Protein AF-A0ABD0QV65-F1 (afdb_monomer_lite)

Foldseek 3Di:
DVCVVVVVDDADADPPCQPVDDPPDNHNVNRVVVVVVVVVVCCVVPNDDDDPVNVVLVVQLVVQLVVPPDPVDDSVRSSVVSNVVSVVVCCVVCVPPDPVCVVCVVVVNPDPPPDD

Organism: Cirrhinus mrigala (NCBI:txid683832)

Secondary structure (DSSP, 8-state):
-HHHHTTT------TTTTTS---STTSHHHHHHHHHHHHHHHHHHH-S---HHHHHHHHHHHHHHHT---TTS-HHHHHHHHHHHHHHHHHHHTTT--HHHHHHHHTT--------

InterPro domains:
  IPR027417 P-loop containing nucleoside triphosphate hydrolase [G3DSA:3.40.50.300] (1-86)

Radius of gyration: 20.87 Å; chains: 1; bounding box: 41×52×46 Å

pLDDT: mean 85.8, std 13.77, range [34.84, 97.62]

Structure (mmCIF, N/CA/C/O backbone):
data_AF-A0ABD0QV65-F1
#
_entry.id   AF-A0ABD0QV65-F1
#
loop_
_atom_site.group_PDB
_atom_site.id
_atom_site.type_symbol
_atom_site.label_atom_id
_atom_site.label_alt_id
_atom_site.label_comp_id
_atom_site.label_asym_id
_atom_site.label_entity_id
_atom_site.label_seq_id
_atom_site.pdbx_PDB_ins_code
_atom_site.Cartn_x
_atom_site.Cartn_y
_atom_site.Cartn_z
_atom_site.occupancy
_atom_site.B_iso_or_equiv
_atom_site.auth_seq_id
_atom_site.auth_comp_id
_atom_site.auth_asym_id
_atom_site.auth_atom_id
_atom_site.pdbx_PDB_model_num
ATOM 1 N N . GLU A 1 1 ? 1.141 -11.677 -23.054 1.00 89.44 1 GLU A N 1
ATOM 2 C CA . GLU A 1 1 ? 0.139 -12.138 -22.068 1.00 89.44 1 GLU A CA 1
ATOM 3 C C . GLU A 1 1 ? 0.234 -11.411 -20.723 1.00 89.44 1 GLU A C 1
ATOM 5 O O . GLU A 1 1 ? -0.704 -10.702 -20.400 1.00 89.44 1 GLU A O 1
ATOM 10 N N . LEU A 1 2 ? 1.324 -11.523 -19.941 1.00 92.88 2 LEU A N 1
ATOM 11 C CA . LEU A 1 2 ? 1.431 -10.803 -18.652 1.00 92.88 2 LEU A CA 1
ATOM 12 C C . LEU A 1 2 ? 1.522 -9.279 -18.824 1.00 92.88 2 LEU A C 1
ATOM 14 O O . LEU A 1 2 ? 0.788 -8.548 -18.175 1.00 92.88 2 LEU A O 1
ATOM 18 N N . VAL A 1 3 ? 2.391 -8.810 -19.725 1.00 92.50 3 VAL A N 1
ATOM 19 C CA . VAL A 1 3 ? 2.563 -7.371 -19.999 1.00 92.50 3 VAL A CA 1
ATOM 20 C C . VAL A 1 3 ? 1.235 -6.729 -20.408 1.00 92.50 3 VAL A C 1
ATOM 22 O O . VAL A 1 3 ? 0.896 -5.662 -19.911 1.00 92.50 3 VAL A O 1
ATOM 25 N N . ASP A 1 4 ? 0.451 -7.423 -21.233 1.00 93.75 4 ASP A N 1
ATOM 26 C CA . ASP A 1 4 ? -0.858 -6.949 -21.692 1.00 93.75 4 ASP A CA 1
ATOM 27 C C . ASP A 1 4 ? -1.875 -6.895 -20.540 1.00 93.75 4 ASP A C 1
ATOM 29 O O . ASP A 1 4 ? -2.593 -5.910 -20.397 1.00 93.75 4 ASP A O 1
ATOM 33 N N . LYS A 1 5 ? -1.887 -7.910 -19.660 1.00 92.50 5 LYS A N 1
ATOM 34 C CA . LYS A 1 5 ? -2.714 -7.927 -18.436 1.00 92.50 5 LYS A CA 1
ATOM 35 C C . LYS A 1 5 ? -2.350 -6.804 -17.454 1.00 92.50 5 LYS A C 1
ATOM 37 O O . LYS A 1 5 ? -3.205 -6.383 -16.686 1.00 92.50 5 LYS A O 1
ATOM 42 N N . CYS A 1 6 ? -1.111 -6.314 -17.490 1.00 90.56 6 CYS A N 1
ATOM 43 C CA . CYS A 1 6 ? -0.624 -5.199 -16.674 1.00 90.56 6 CYS A CA 1
ATOM 44 C C . CYS A 1 6 ? -0.699 -3.836 -17.392 1.00 90.56 6 CYS A C 1
ATOM 46 O O . CYS A 1 6 ? 0.036 -2.921 -17.029 1.00 90.56 6 CYS A O 1
ATOM 48 N N . GLY A 1 7 ? -1.521 -3.695 -18.440 1.00 89.81 7 GLY A N 1
ATOM 49 C CA . GLY A 1 7 ? -1.713 -2.412 -19.132 1.00 89.81 7 GLY A CA 1
ATOM 50 C C . GLY A 1 7 ? -0.521 -1.962 -19.985 1.00 89.81 7 GLY A C 1
ATOM 51 O O . GLY A 1 7 ? -0.424 -0.800 -20.360 1.00 89.81 7 GLY A O 1
ATOM 52 N N . GLY A 1 8 ? 0.419 -2.860 -20.294 1.00 91.50 8 GLY A N 1
ATOM 53 C CA . GLY A 1 8 ? 1.603 -2.538 -21.093 1.00 91.50 8 GLY A CA 1
ATOM 54 C C . GLY A 1 8 ? 2.692 -1.763 -20.342 1.00 91.50 8 GLY A C 1
ATOM 55 O O . GLY A 1 8 ? 3.724 -1.436 -20.931 1.00 91.50 8 GLY A O 1
ATOM 56 N N . HIS A 1 9 ? 2.508 -1.489 -19.048 1.00 90.31 9 HIS A N 1
ATOM 57 C CA . HIS A 1 9 ? 3.475 -0.758 -18.238 1.00 90.31 9 HIS A CA 1
ATOM 58 C C . HIS A 1 9 ? 4.727 -1.611 -17.980 1.00 90.31 9 HIS A C 1
ATOM 60 O O . HIS A 1 9 ? 4.706 -2.572 -17.212 1.00 90.31 9 HIS A O 1
ATOM 66 N N . CYS A 1 10 ? 5.839 -1.262 -18.629 1.00 92.50 10 CYS A N 1
ATOM 67 C CA . CYS A 1 10 ? 7.104 -1.986 -18.524 1.00 92.50 10 CYS A CA 1
ATOM 68 C C . CYS A 1 10 ? 8.277 -1.017 -18.358 1.00 92.50 10 CYS A C 1
ATOM 70 O O . CYS A 1 10 ? 8.413 -0.055 -19.116 1.00 92.50 10 CYS A O 1
ATOM 72 N N . HIS A 1 11 ? 9.151 -1.303 -17.390 1.00 91.00 11 HIS A N 1
ATOM 73 C CA . HIS A 1 11 ? 10.311 -0.477 -17.056 1.00 91.00 11 HIS A CA 1
ATOM 74 C C . HIS A 1 11 ? 11.553 -1.351 -16.880 1.00 91.00 11 HIS A C 1
ATOM 76 O O . HIS A 1 11 ? 11.493 -2.415 -16.267 1.00 91.00 11 HIS A O 1
ATOM 82 N N . VAL A 1 12 ? 12.694 -0.898 -17.405 1.00 88.69 12 VAL A N 1
ATOM 83 C CA . VAL A 1 12 ? 13.984 -1.602 -17.309 1.00 88.69 12 VAL A CA 1
ATOM 84 C C . VAL A 1 12 ? 14.991 -0.690 -16.625 1.00 88.69 12 VAL A C 1
ATOM 86 O O . VAL A 1 12 ? 15.190 0.438 -17.075 1.00 88.69 12 VAL A O 1
ATOM 89 N N . ILE A 1 13 ? 15.628 -1.188 -15.561 1.00 87.19 13 ILE A N 1
ATOM 90 C CA . ILE A 1 13 ? 16.583 -0.440 -14.732 1.00 87.19 13 ILE A CA 1
ATOM 91 C C . ILE A 1 13 ? 17.884 -1.242 -14.597 1.00 87.19 13 ILE A C 1
ATOM 93 O O . ILE A 1 13 ? 17.867 -2.399 -14.173 1.00 87.19 13 ILE A O 1
ATOM 97 N N . ASP A 1 14 ? 19.031 -0.632 -14.920 1.00 84.75 14 ASP A N 1
ATOM 98 C CA . ASP A 1 14 ? 20.348 -1.250 -14.696 1.00 84.75 14 ASP A CA 1
ATOM 99 C C . ASP A 1 14 ? 20.836 -0.993 -13.261 1.00 84.75 14 ASP A C 1
ATOM 101 O O . ASP A 1 14 ? 21.513 -0.004 -12.967 1.00 84.75 14 ASP A O 1
ATOM 105 N N . ASN A 1 15 ? 20.531 -1.915 -12.349 1.00 87.00 15 ASN A N 1
ATOM 106 C CA . ASN A 1 15 ? 20.957 -1.827 -10.948 1.00 87.00 15 ASN A CA 1
ATOM 107 C C . ASN A 1 15 ? 22.466 -2.040 -10.740 1.00 87.00 15 ASN A C 1
ATOM 109 O O . ASN A 1 15 ? 22.989 -1.710 -9.677 1.00 87.00 15 ASN A O 1
ATOM 113 N N . LYS A 1 16 ? 23.192 -2.586 -11.724 1.00 85.19 16 LYS A N 1
ATOM 114 C CA . LYS A 1 16 ? 24.620 -2.910 -11.592 1.00 85.19 16 LYS A CA 1
ATOM 115 C C . LYS A 1 16 ? 25.504 -1.721 -11.950 1.00 85.19 16 LYS A C 1
ATOM 117 O O . LYS A 1 16 ? 26.490 -1.457 -11.263 1.00 85.19 16 LYS A O 1
ATOM 122 N N . HIS A 1 17 ? 25.159 -0.986 -13.003 1.00 78.25 17 HIS A N 1
ATOM 123 C CA . HIS A 1 17 ? 25.964 0.133 -13.503 1.00 78.25 17 HIS A CA 1
ATOM 124 C C . HIS A 1 17 ? 25.384 1.511 -13.173 1.00 78.25 17 HIS A C 1
ATOM 126 O O . HIS A 1 17 ? 25.880 2.508 -13.693 1.00 78.25 17 HIS A O 1
ATOM 132 N N . TRP A 1 18 ? 24.418 1.587 -12.253 1.00 75.56 18 TRP A N 1
ATOM 133 C CA . TRP A 1 18 ? 23.678 2.802 -11.886 1.00 75.56 18 TRP A CA 1
ATOM 134 C C . TRP A 1 18 ? 24.535 4.044 -11.573 1.00 75.56 18 TRP A C 1
ATOM 136 O O . TRP A 1 18 ? 24.095 5.172 -11.783 1.00 75.56 18 TRP A O 1
ATOM 146 N N . LYS A 1 19 ? 25.770 3.855 -11.081 1.00 68.81 19 LYS A N 1
ATOM 147 C CA . LYS A 1 19 ? 26.712 4.945 -10.755 1.00 68.81 19 LYS A CA 1
ATOM 148 C C . LYS A 1 19 ? 27.439 5.524 -11.969 1.00 68.81 19 LYS A C 1
ATOM 150 O O . LYS A 1 19 ? 27.995 6.620 -11.878 1.00 68.81 19 LYS A O 1
ATOM 155 N N . LYS A 1 20 ? 27.498 4.802 -13.093 1.00 68.31 20 LYS A N 1
ATOM 156 C CA . LYS A 1 20 ? 28.147 5.299 -14.309 1.00 68.31 20 LYS A CA 1
ATOM 157 C C . LYS A 1 20 ? 27.211 6.338 -14.919 1.00 68.31 20 LYS A C 1
ATOM 159 O O . LYS A 1 20 ? 26.209 5.992 -15.528 1.00 68.31 20 LYS A O 1
ATOM 164 N N . ARG A 1 21 ? 27.514 7.623 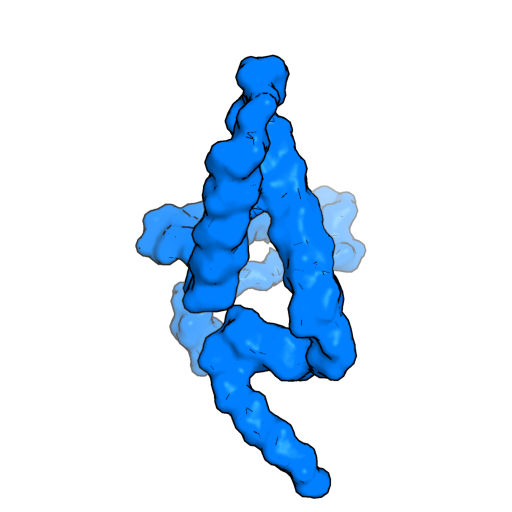-14.699 1.00 60.69 21 ARG A N 1
ATOM 165 C CA . ARG A 1 21 ? 26.753 8.751 -15.256 1.00 60.69 21 ARG A CA 1
ATOM 166 C C . ARG A 1 21 ? 26.743 8.663 -16.779 1.00 60.69 21 ARG A C 1
ATOM 168 O O . ARG A 1 21 ? 27.675 9.106 -17.442 1.00 60.69 21 ARG A O 1
ATOM 175 N N . TRP A 1 22 ? 25.682 8.092 -17.324 1.00 62.97 22 TRP A N 1
ATOM 176 C CA . TRP A 1 22 ? 25.361 8.194 -18.735 1.00 62.97 22 TRP A CA 1
ATOM 177 C C . TRP A 1 22 ? 24.390 9.353 -18.906 1.00 62.97 22 TRP A C 1
ATOM 179 O O . TRP A 1 22 ? 23.354 9.417 -18.248 1.00 62.97 22 TRP A O 1
ATOM 189 N N . TRP A 1 23 ? 24.768 10.315 -19.740 1.00 62.12 23 TRP A N 1
ATOM 190 C CA . TRP A 1 23 ? 23.889 11.405 -20.137 1.00 62.12 23 TRP A CA 1
ATOM 191 C C . TRP A 1 23 ? 22.747 10.860 -21.008 1.00 62.12 23 TRP A C 1
ATOM 193 O O . TRP A 1 23 ? 22.934 9.915 -21.777 1.00 62.12 23 TRP A O 1
ATOM 203 N N . GLY A 1 24 ? 21.563 11.462 -20.897 1.00 67.81 24 GLY A N 1
ATOM 204 C CA . GLY A 1 24 ? 20.406 11.133 -21.733 1.00 67.81 24 GLY A CA 1
ATOM 205 C C . GLY A 1 24 ? 19.550 9.964 -21.231 1.00 67.81 24 GLY A C 1
ATOM 206 O O . GLY A 1 24 ? 19.562 9.608 -20.054 1.00 67.81 24 GLY A O 1
ATOM 207 N N . TYR A 1 25 ? 18.767 9.376 -22.141 1.00 66.44 25 TYR A N 1
ATOM 208 C CA . TYR A 1 25 ? 17.684 8.429 -21.828 1.00 66.44 25 TYR A CA 1
ATOM 209 C C . TYR A 1 25 ? 18.130 7.110 -21.172 1.00 66.44 25 TYR A C 1
ATOM 211 O O . TYR A 1 25 ? 17.300 6.399 -20.612 1.00 66.44 25 TYR A O 1
ATOM 219 N N . LYS A 1 26 ? 19.425 6.772 -21.249 1.00 67.88 26 LYS A N 1
ATOM 220 C CA . LYS A 1 26 ? 20.010 5.578 -20.615 1.00 67.88 26 LYS A CA 1
ATOM 221 C C . LYS A 1 26 ? 20.399 5.799 -19.150 1.00 67.88 26 LYS A C 1
ATOM 223 O O . LYS A 1 26 ? 20.905 4.883 -18.513 1.00 67.88 26 LYS A O 1
ATOM 228 N N . SER A 1 27 ? 20.217 7.010 -18.629 1.00 81.50 27 SER A N 1
ATOM 229 C CA . SER A 1 27 ? 20.428 7.294 -17.215 1.00 81.50 27 SER A CA 1
ATOM 230 C C . SER A 1 27 ? 19.361 6.608 -16.370 1.00 81.50 27 SER A C 1
ATOM 232 O O . SER A 1 27 ? 18.167 6.806 -16.613 1.00 81.50 27 SER A O 1
ATOM 234 N N . ASN A 1 28 ? 19.772 5.913 -15.308 1.00 83.69 28 ASN A N 1
ATOM 235 C CA . ASN A 1 28 ? 18.832 5.379 -14.323 1.00 83.69 28 ASN A CA 1
ATOM 236 C C . ASN A 1 28 ? 17.939 6.470 -13.727 1.00 83.69 28 ASN A C 1
ATOM 238 O O . ASN A 1 28 ? 16.795 6.188 -13.407 1.00 83.69 28 ASN A O 1
ATOM 242 N N . ARG A 1 29 ? 18.408 7.723 -13.622 1.00 85.06 29 ARG A N 1
ATOM 243 C CA . ARG A 1 29 ? 17.557 8.826 -13.148 1.00 85.06 29 ARG A CA 1
ATOM 244 C C . ARG A 1 29 ? 16.355 9.041 -14.069 1.00 85.06 29 ARG A C 1
ATOM 246 O O . ARG A 1 29 ? 15.249 9.222 -13.587 1.00 85.06 29 ARG A O 1
ATOM 253 N N . VAL A 1 30 ? 16.566 8.997 -15.385 1.00 87.06 30 VAL A N 1
ATOM 254 C CA . VAL A 1 30 ? 15.480 9.153 -16.365 1.00 87.06 30 VAL A CA 1
ATOM 255 C C . VAL A 1 30 ? 14.544 7.943 -16.331 1.00 87.06 30 VAL A C 1
ATOM 257 O O . VAL A 1 30 ? 13.336 8.113 -16.429 1.00 87.06 30 VAL A O 1
ATOM 260 N N . GLN A 1 31 ? 15.081 6.731 -16.169 1.00 87.19 31 GLN A N 1
ATOM 261 C CA . GLN A 1 31 ? 14.278 5.504 -16.085 1.00 87.19 31 GLN A CA 1
ATOM 262 C C . GLN A 1 31 ? 13.433 5.450 -14.807 1.00 87.19 31 GLN A C 1
ATOM 264 O O . GLN A 1 31 ? 12.254 5.127 -14.878 1.00 87.19 31 GLN A O 1
ATOM 269 N N . VAL A 1 32 ? 14.010 5.812 -13.657 1.00 90.94 32 VAL A N 1
ATOM 270 C CA . VAL A 1 32 ? 13.289 5.886 -12.379 1.00 90.94 32 VAL A CA 1
ATOM 271 C C . VAL A 1 32 ? 12.219 6.970 -12.430 1.00 90.94 32 VAL A C 1
ATOM 273 O O . VAL A 1 32 ? 11.101 6.706 -12.014 1.00 90.94 32 VAL A O 1
ATOM 276 N N . ASN A 1 33 ? 12.511 8.141 -13.005 1.00 92.06 33 ASN A N 1
ATOM 277 C CA . ASN A 1 33 ? 11.487 9.170 -13.192 1.00 92.06 33 ASN A CA 1
ATOM 278 C C . ASN A 1 33 ? 10.313 8.650 -14.035 1.00 92.06 33 ASN A C 1
ATOM 280 O O . ASN A 1 33 ? 9.180 8.767 -13.605 1.00 92.06 33 ASN A O 1
ATOM 284 N N . LYS A 1 34 ? 10.573 7.981 -15.168 1.00 92.31 34 LYS A N 1
ATOM 285 C CA . LYS A 1 34 ? 9.503 7.380 -15.989 1.00 92.31 34 LYS A CA 1
ATOM 286 C C . LYS A 1 34 ? 8.680 6.327 -15.244 1.00 92.31 34 LYS A C 1
ATOM 288 O O . LYS A 1 34 ? 7.499 6.171 -15.534 1.00 92.31 34 LYS A O 1
ATOM 293 N N . LEU A 1 35 ? 9.305 5.570 -14.340 1.00 94.56 35 LEU A N 1
ATOM 294 C CA . LEU A 1 35 ? 8.596 4.628 -13.478 1.00 94.56 35 LEU A CA 1
ATOM 295 C C . LEU A 1 35 ? 7.664 5.366 -12.514 1.00 94.56 35 LEU A C 1
ATOM 297 O O . LEU A 1 35 ? 6.504 4.989 -12.420 1.00 94.56 35 LEU A O 1
ATOM 301 N N . LEU A 1 36 ? 8.162 6.406 -11.842 1.00 96.06 36 LEU A N 1
ATOM 302 C CA . LEU A 1 36 ? 7.376 7.209 -10.902 1.00 96.06 36 LEU A CA 1
ATOM 303 C C . LEU A 1 36 ? 6.221 7.931 -11.606 1.00 96.06 36 LEU A C 1
ATOM 305 O O . LEU A 1 36 ? 5.089 7.784 -11.170 1.00 96.06 36 LEU A O 1
ATOM 309 N N . ASP A 1 37 ? 6.475 8.572 -12.750 1.00 95.56 37 ASP A N 1
ATOM 310 C CA . ASP A 1 37 ? 5.437 9.246 -13.544 1.00 95.56 37 ASP A CA 1
ATOM 311 C C . ASP A 1 37 ? 4.301 8.277 -13.930 1.00 95.56 37 ASP A C 1
ATOM 313 O O . ASP A 1 37 ? 3.129 8.640 -13.948 1.00 95.56 37 ASP A O 1
ATOM 317 N N . ASN A 1 38 ? 4.644 7.021 -14.236 1.00 94.81 38 ASN A N 1
ATOM 318 C CA . ASN A 1 38 ? 3.664 5.992 -14.572 1.00 94.81 38 ASN A CA 1
ATOM 319 C C . ASN A 1 38 ? 2.907 5.485 -13.325 1.00 94.81 38 ASN A C 1
ATOM 321 O O . ASN A 1 38 ? 1.713 5.230 -13.405 1.00 94.81 38 ASN A O 1
ATOM 325 N N . ILE A 1 39 ? 3.563 5.377 -12.163 1.00 94.62 39 ILE A N 1
ATOM 326 C CA . ILE A 1 39 ? 2.877 5.064 -10.895 1.00 94.62 39 ILE A CA 1
ATOM 327 C C . ILE A 1 39 ? 1.856 6.159 -10.566 1.00 94.62 39 ILE A C 1
ATOM 329 O O . ILE A 1 39 ? 0.703 5.833 -10.290 1.00 94.62 39 ILE A O 1
ATOM 333 N N . ASP A 1 40 ? 2.250 7.428 -10.680 1.00 95.06 40 ASP A N 1
ATOM 334 C CA . ASP A 1 40 ? 1.366 8.571 -10.440 1.00 95.06 40 ASP A CA 1
ATOM 335 C C . ASP A 1 40 ? 0.181 8.568 -11.419 1.00 95.06 40 ASP A C 1
ATOM 337 O O . ASP A 1 40 ? -0.957 8.822 -11.029 1.00 95.06 40 ASP A O 1
ATOM 341 N N . GLN A 1 41 ? 0.422 8.234 -12.692 1.00 93.88 41 GLN A N 1
ATOM 342 C CA . GLN A 1 41 ? -0.642 8.084 -13.687 1.00 93.88 41 GLN A CA 1
ATOM 343 C C . GLN A 1 41 ? -1.618 6.959 -13.311 1.00 93.88 41 GLN A C 1
ATOM 345 O O . GLN A 1 41 ? -2.830 7.165 -13.346 1.00 93.88 41 GLN A O 1
ATOM 350 N N . ILE A 1 42 ? -1.109 5.784 -12.928 1.00 92.25 42 ILE A N 1
ATOM 351 C CA . ILE A 1 42 ? -1.946 4.648 -12.515 1.00 92.25 42 ILE A CA 1
ATOM 352 C C . ILE A 1 42 ? -2.794 5.025 -11.295 1.00 92.25 42 ILE A C 1
ATOM 354 O O . ILE A 1 42 ? -3.977 4.684 -11.263 1.00 92.25 42 ILE A O 1
ATOM 358 N N . GLU A 1 43 ? -2.222 5.739 -10.324 1.00 93.19 43 GLU A N 1
ATOM 359 C CA . GLU A 1 43 ? -2.941 6.223 -9.142 1.00 93.19 43 GLU A CA 1
ATOM 360 C C . GLU A 1 43 ? -4.023 7.249 -9.507 1.00 93.19 43 GLU A C 1
ATOM 362 O O . GLU A 1 43 ? -5.132 7.185 -8.984 1.00 93.19 43 GLU A O 1
ATOM 367 N N . GLN A 1 44 ? -3.753 8.165 -10.439 1.00 93.50 44 GLN A N 1
ATOM 368 C CA . GLN A 1 44 ? -4.753 9.132 -10.905 1.00 93.50 44 GLN A CA 1
ATOM 369 C C . GLN A 1 44 ? -5.906 8.471 -11.672 1.00 93.50 44 GLN A C 1
ATOM 371 O O . GLN A 1 44 ? -7.054 8.891 -11.533 1.00 93.50 44 GLN A O 1
ATOM 376 N N . GLU A 1 45 ? -5.613 7.456 -12.488 1.00 91.06 45 GLU A N 1
ATOM 377 C CA . GLU A 1 45 ? -6.608 6.781 -13.329 1.00 91.06 45 GLU A CA 1
ATOM 378 C C . GLU A 1 45 ? -7.447 5.761 -12.550 1.00 91.06 45 GLU A C 1
ATOM 380 O O . GLU A 1 45 ? -8.659 5.678 -12.752 1.00 91.06 45 GLU A O 1
ATOM 385 N N . ASN A 1 46 ? -6.815 4.984 -11.666 1.00 88.75 46 ASN A N 1
ATOM 386 C CA . ASN A 1 46 ? -7.436 3.829 -11.009 1.00 88.75 46 ASN A CA 1
ATOM 387 C C . ASN A 1 46 ? -7.549 3.971 -9.484 1.00 88.75 46 ASN A C 1
ATOM 389 O O . ASN A 1 46 ? -8.165 3.122 -8.837 1.00 88.75 46 ASN A O 1
ATOM 393 N N . GLY A 1 47 ? -6.973 5.025 -8.902 1.00 89.81 47 GLY A N 1
ATOM 394 C CA . GLY A 1 47 ? -6.799 5.150 -7.460 1.00 89.81 47 GLY A CA 1
ATOM 395 C C . GLY A 1 47 ? -5.710 4.224 -6.914 1.00 89.81 47 GLY A C 1
ATOM 396 O O . GLY A 1 47 ? -4.995 3.532 -7.643 1.00 89.81 47 GLY A O 1
ATOM 397 N N . GLY A 1 48 ? -5.597 4.199 -5.588 1.00 86.88 48 GLY A N 1
ATOM 398 C CA . GLY A 1 48 ? -4.758 3.238 -4.879 1.00 86.88 48 GLY A CA 1
ATOM 399 C C . GLY A 1 48 ? -5.381 1.839 -4.836 1.00 86.88 48 GLY A C 1
ATOM 400 O O . GLY A 1 48 ? -6.602 1.675 -4.863 1.00 86.88 48 GLY A O 1
ATOM 401 N N . TYR A 1 49 ? -4.537 0.812 -4.708 1.00 86.94 49 TYR A N 1
ATOM 402 C CA . TYR A 1 49 ? -5.011 -0.549 -4.451 1.00 86.94 49 TYR A CA 1
ATOM 403 C C . TYR A 1 49 ? -5.800 -0.605 -3.137 1.00 86.94 49 TYR A C 1
ATOM 405 O O . TYR A 1 49 ? -5.321 -0.172 -2.089 1.00 86.94 49 TYR A O 1
ATOM 413 N N . SER A 1 50 ? -6.991 -1.196 -3.186 1.00 88.00 50 SER A N 1
ATOM 414 C CA . SER A 1 50 ? -7.826 -1.451 -2.018 1.00 88.00 50 SER A CA 1
ATOM 415 C C . SER A 1 50 ? -8.516 -2.803 -2.157 1.00 88.00 50 SER A C 1
ATOM 417 O O . SER A 1 50 ? -8.758 -3.290 -3.261 1.00 88.00 50 SER A O 1
ATOM 419 N N . ASN A 1 51 ? -8.837 -3.419 -1.027 1.00 87.62 51 ASN A N 1
ATOM 420 C CA . ASN A 1 51 ? -9.631 -4.636 -0.950 1.00 87.62 51 ASN A CA 1
ATOM 421 C C . ASN A 1 51 ? -10.450 -4.635 0.347 1.00 87.62 51 ASN A C 1
ATOM 423 O O . ASN A 1 51 ? -10.317 -3.735 1.175 1.00 87.62 51 ASN A O 1
ATOM 427 N N . GLU A 1 52 ? -11.299 -5.645 0.521 1.00 87.50 52 GLU A N 1
ATOM 428 C CA . GLU A 1 52 ? -12.177 -5.765 1.690 1.00 87.50 52 GLU A CA 1
ATOM 429 C C . GLU A 1 52 ? -11.405 -5.729 3.017 1.00 87.50 52 GLU A C 1
ATOM 431 O O . GLU A 1 52 ? -11.758 -4.965 3.910 1.00 87.50 52 GLU A O 1
ATOM 436 N N . LEU A 1 53 ? -10.301 -6.474 3.124 1.00 86.56 53 LEU A N 1
ATOM 437 C CA . LEU A 1 53 ? -9.492 -6.511 4.342 1.00 86.56 53 LEU A CA 1
ATOM 438 C C . LEU A 1 53 ? -8.868 -5.146 4.662 1.00 86.56 53 LEU A C 1
ATOM 440 O O . LEU A 1 53 ? -8.915 -4.708 5.806 1.00 86.56 53 LEU A O 1
ATOM 444 N N . LEU A 1 54 ? -8.311 -4.456 3.664 1.00 89.94 54 LEU A N 1
ATOM 445 C CA . LEU A 1 54 ? -7.727 -3.125 3.840 1.00 89.94 54 LEU A CA 1
ATOM 446 C C . LEU A 1 54 ? -8.782 -2.099 4.266 1.00 89.94 54 LEU A C 1
ATOM 448 O O . LEU A 1 54 ? -8.489 -1.246 5.097 1.00 89.94 54 LEU A O 1
ATOM 452 N N . ARG A 1 55 ? -10.013 -2.209 3.755 1.00 91.69 55 ARG A N 1
ATOM 453 C CA . ARG A 1 55 ? -11.128 -1.350 4.176 1.00 91.69 55 ARG A CA 1
ATOM 454 C C . ARG A 1 55 ? -11.551 -1.611 5.618 1.00 91.69 55 ARG A C 1
ATOM 456 O O . ARG A 1 55 ? -11.732 -0.653 6.354 1.00 91.69 55 ARG A O 1
ATOM 463 N N . ILE A 1 56 ? -11.636 -2.876 6.033 1.00 91.75 56 ILE A N 1
ATOM 464 C CA . ILE A 1 56 ? -11.942 -3.241 7.427 1.00 91.75 56 ILE A CA 1
ATOM 465 C C . ILE A 1 56 ? -10.870 -2.693 8.377 1.00 91.75 56 ILE A C 1
ATOM 467 O O . ILE A 1 56 ? -11.191 -2.169 9.439 1.00 91.75 56 ILE A O 1
ATOM 471 N N . VAL A 1 57 ? -9.592 -2.796 7.996 1.00 93.31 57 VAL A N 1
ATOM 472 C CA . VAL A 1 57 ? -8.491 -2.243 8.797 1.00 93.31 57 VAL A CA 1
ATOM 473 C C . VAL A 1 57 ? -8.602 -0.723 8.904 1.00 93.31 57 VAL A C 1
ATOM 475 O O . VAL A 1 57 ? -8.435 -0.191 9.9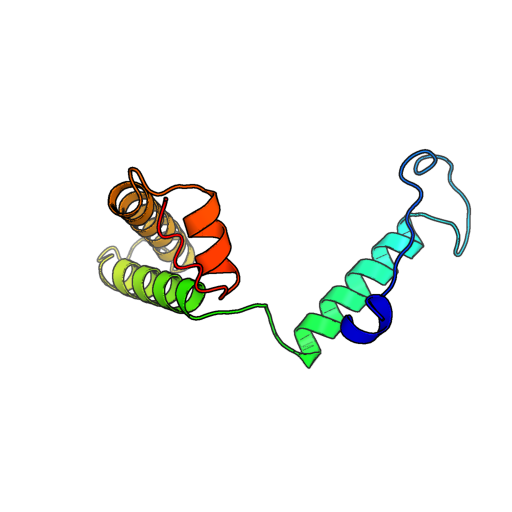97 1.00 93.31 57 VAL A O 1
ATOM 478 N N . GLU A 1 58 ? -8.910 -0.030 7.806 1.00 95.12 58 GLU A N 1
ATOM 479 C CA . GLU A 1 58 ? -9.120 1.421 7.819 1.00 95.12 58 GLU A CA 1
ATOM 480 C C . GLU A 1 58 ? -10.312 1.818 8.704 1.00 95.12 58 GLU A C 1
ATOM 482 O O . GLU A 1 58 ? -10.189 2.728 9.517 1.00 95.12 58 GLU A O 1
ATOM 487 N N . GLU A 1 59 ? -11.437 1.103 8.627 1.00 96.06 59 GLU A N 1
ATOM 488 C CA . GLU A 1 59 ? -12.603 1.328 9.492 1.00 96.06 59 GLU A CA 1
ATOM 489 C C . GLU A 1 59 ? -12.251 1.147 10.981 1.00 96.06 59 GLU A C 1
ATOM 491 O O . GLU A 1 59 ? -12.575 2.015 11.792 1.00 96.06 59 GLU A O 1
ATOM 496 N N . GLU A 1 60 ? -11.508 0.092 11.346 1.00 96.31 60 GLU A N 1
ATOM 497 C CA . GLU A 1 60 ? -11.057 -0.121 12.732 1.00 96.31 60 GLU A CA 1
ATOM 498 C C . GLU A 1 60 ? -10.096 0.999 13.184 1.00 96.31 60 GLU A C 1
ATOM 500 O O . GLU A 1 60 ? -10.153 1.425 14.338 1.00 96.31 60 GLU A O 1
ATOM 505 N N . ILE A 1 61 ? -9.254 1.538 12.288 1.00 97.56 61 ILE A N 1
ATOM 506 C CA . ILE A 1 61 ? -8.390 2.696 12.590 1.00 97.56 61 ILE A CA 1
ATOM 507 C C . ILE A 1 61 ? -9.244 3.930 12.879 1.00 97.56 61 ILE A C 1
ATOM 509 O O . ILE A 1 61 ? -9.023 4.583 13.899 1.00 97.56 61 ILE A O 1
ATOM 513 N N . GLN A 1 62 ? -10.232 4.236 12.037 1.00 96.56 62 GLN A N 1
ATOM 514 C CA . GLN A 1 62 ? -11.109 5.393 12.236 1.00 96.56 62 GLN A CA 1
ATOM 515 C C . GLN A 1 62 ? -11.916 5.276 13.538 1.00 96.56 62 GLN A C 1
ATOM 517 O O . GLN A 1 62 ? -12.023 6.243 14.294 1.00 96.56 62 GLN A O 1
ATOM 522 N N . GLU A 1 63 ? -12.422 4.085 13.866 1.00 96.25 63 GLU A N 1
ATOM 523 C CA . GLU A 1 63 ? -13.099 3.840 15.143 1.00 96.25 63 GLU A CA 1
ATOM 524 C C . GLU A 1 63 ? -12.175 4.039 16.352 1.00 96.25 63 GLU A C 1
ATOM 526 O O . GLU A 1 63 ? -12.594 4.610 17.361 1.00 96.25 63 GLU A O 1
ATOM 531 N N . GLU A 1 64 ? -10.923 3.579 16.282 1.00 96.06 64 GLU A N 1
ATOM 532 C CA . GLU A 1 64 ? -9.953 3.801 17.358 1.00 96.06 64 GLU A CA 1
ATOM 533 C C . GLU A 1 64 ? -9.540 5.271 17.465 1.00 96.06 64 GLU A C 1
ATOM 535 O O . GLU A 1 64 ? -9.356 5.757 18.579 1.00 96.06 64 GLU A O 1
ATOM 540 N N . MET A 1 65 ? -9.462 6.008 16.352 1.00 95.31 65 MET A N 1
ATOM 541 C CA . MET A 1 65 ? -9.214 7.454 16.375 1.00 95.31 65 MET A CA 1
ATOM 542 C C . MET A 1 65 ? -10.309 8.207 17.130 1.00 95.31 65 MET A C 1
ATOM 544 O O . MET A 1 65 ? -9.998 9.085 17.935 1.00 95.31 65 MET A O 1
ATOM 548 N N . LEU A 1 66 ? -11.579 7.851 16.904 1.00 93.50 66 LEU A N 1
ATOM 549 C CA . LEU A 1 66 ? -12.727 8.483 17.566 1.00 93.50 66 LEU A CA 1
ATOM 550 C C . LEU A 1 66 ? -12.758 8.233 19.080 1.00 93.50 66 LEU A C 1
ATOM 552 O O . LEU A 1 66 ? -13.311 9.045 19.816 1.00 93.50 66 LEU A O 1
ATOM 556 N N . LYS A 1 67 ? -12.143 7.146 19.559 1.00 94.50 67 LYS A N 1
ATOM 557 C CA . LYS A 1 67 ? -12.030 6.831 20.995 1.00 94.50 67 LYS A CA 1
ATOM 558 C C . LYS A 1 67 ? -10.958 7.661 21.710 1.00 94.50 67 LYS A C 1
ATOM 560 O O . LYS A 1 67 ? -10.882 7.623 22.936 1.00 94.50 67 LYS A O 1
ATOM 565 N N . ILE A 1 68 ? -10.107 8.388 20.979 1.00 92.94 68 ILE A N 1
ATOM 566 C CA . ILE A 1 68 ? -9.041 9.208 21.565 1.00 92.94 68 ILE A CA 1
ATOM 567 C C . ILE A 1 68 ? -9.606 10.576 21.981 1.00 92.94 68 ILE A C 1
ATOM 569 O O . ILE A 1 68 ? -9.555 11.566 21.240 1.00 92.94 68 ILE A O 1
ATOM 573 N N . GLU A 1 69 ? -10.102 10.621 23.216 1.00 82.75 69 GLU A N 1
ATOM 574 C CA . GLU A 1 69 ? -10.525 11.831 23.933 1.00 82.75 69 GLU A CA 1
ATOM 575 C C . GLU A 1 69 ? -9.309 12.574 24.520 1.00 82.75 69 GLU A C 1
ATOM 577 O O . GLU A 1 69 ? -9.095 12.633 25.728 1.00 82.75 69 GLU A O 1
ATOM 582 N N . ASP A 1 70 ? -8.449 13.098 23.649 1.00 85.75 70 ASP A N 1
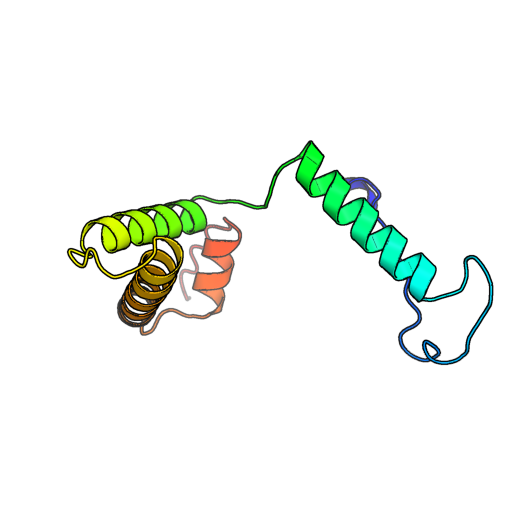ATOM 583 C CA . ASP A 1 70 ? -7.362 14.003 24.037 1.00 85.75 70 ASP A CA 1
ATOM 584 C C . ASP A 1 70 ? -7.294 15.150 23.030 1.00 85.75 70 ASP A C 1
ATOM 586 O O . ASP A 1 70 ? -6.884 14.972 21.881 1.00 85.75 70 ASP A O 1
ATOM 590 N N . ASP A 1 71 ? -7.765 16.321 23.451 1.00 78.50 71 ASP A N 1
ATOM 591 C CA . ASP A 1 71 ? -7.858 17.522 22.616 1.00 78.50 71 ASP A CA 1
ATOM 592 C C . ASP A 1 71 ? -6.492 18.163 22.333 1.00 78.50 71 ASP A C 1
ATOM 594 O O . ASP A 1 71 ? -6.392 19.034 21.471 1.00 78.50 71 ASP A O 1
ATOM 598 N N . ASN A 1 72 ? -5.430 17.728 23.023 1.00 89.56 72 ASN A N 1
ATOM 599 C CA . ASN A 1 72 ? -4.078 18.236 22.786 1.00 89.56 72 ASN A CA 1
ATOM 600 C C . ASN A 1 72 ? -3.385 17.546 21.607 1.00 89.56 72 ASN A C 1
ATOM 602 O O . ASN A 1 72 ? -2.378 18.060 21.123 1.00 89.56 72 ASN A O 1
ATOM 606 N N . LEU A 1 73 ? -3.890 16.390 21.166 1.00 90.88 73 LEU A N 1
ATOM 607 C CA . LEU A 1 73 ? -3.313 15.642 20.050 1.00 90.88 73 LEU A CA 1
ATOM 608 C C . LEU A 1 73 ? -3.822 16.176 18.715 1.00 90.88 73 LEU A C 1
ATOM 610 O O . LEU A 1 73 ? -5.033 16.334 18.516 1.00 90.88 73 LEU A O 1
ATOM 614 N N . SER A 1 74 ? -2.905 16.353 17.766 1.00 93.88 74 SER A N 1
ATOM 615 C CA . SER A 1 74 ? -3.275 16.629 16.381 1.00 93.88 74 SER A CA 1
ATOM 616 C C . SER A 1 74 ? -4.012 15.427 15.762 1.00 93.88 74 SER A C 1
ATOM 618 O O . SER A 1 74 ? -3.843 14.285 16.212 1.00 93.88 74 SER A O 1
ATOM 620 N N . PRO A 1 75 ? -4.819 15.633 14.706 1.00 91.81 75 PRO A N 1
ATOM 621 C CA . PRO A 1 75 ? -5.443 14.535 13.967 1.00 91.81 75 PRO A CA 1
ATOM 622 C C . PRO A 1 75 ? -4.439 13.472 13.496 1.00 91.81 75 PRO A C 1
ATOM 624 O O . PRO A 1 75 ? -4.724 12.278 13.571 1.00 91.81 75 PRO A O 1
ATOM 627 N N . GLU A 1 76 ? -3.248 13.891 13.067 1.00 93.06 76 GLU A N 1
ATOM 628 C CA . GLU A 1 76 ? -2.167 13.001 12.635 1.00 93.06 76 GLU A CA 1
ATOM 629 C C . GLU A 1 76 ? -1.632 12.154 13.795 1.00 93.06 76 GLU A C 1
ATOM 631 O O . GLU A 1 76 ? -1.426 10.951 13.640 1.00 93.06 76 GLU A O 1
ATOM 636 N N . GLU A 1 77 ? -1.455 12.746 14.978 1.00 94.56 77 GLU A N 1
ATOM 637 C CA . GLU A 1 77 ? -1.006 12.010 16.163 1.00 94.56 77 GLU A CA 1
ATOM 638 C C . GLU A 1 77 ? -2.064 11.008 16.646 1.00 94.56 77 GLU A C 1
ATOM 640 O O . GLU A 1 77 ? -1.726 9.883 17.034 1.00 94.56 77 GLU A O 1
ATOM 645 N N . LYS A 1 78 ? -3.352 11.380 16.586 1.00 95.06 78 LYS A N 1
ATOM 646 C CA . LYS A 1 78 ? -4.467 10.461 16.873 1.00 95.06 78 LYS A CA 1
ATOM 647 C C . LYS A 1 78 ? -4.484 9.295 15.888 1.00 95.06 78 LYS A C 1
ATOM 649 O O . LYS A 1 78 ? -4.626 8.148 16.307 1.00 95.06 78 LYS A O 1
ATOM 654 N N . HIS A 1 79 ? -4.281 9.574 14.604 1.00 95.00 79 HIS A N 1
ATOM 655 C CA . HIS A 1 79 ? -4.229 8.566 13.549 1.00 95.00 79 HIS A CA 1
ATOM 656 C C . HIS A 1 79 ? -3.068 7.581 13.729 1.00 95.00 79 HIS A C 1
ATOM 658 O O . HIS A 1 79 ? -3.276 6.370 13.680 1.00 95.00 79 HIS A O 1
ATOM 664 N N . GLU A 1 80 ? -1.859 8.063 14.022 1.00 95.81 80 GLU A N 1
ATOM 665 C CA . GLU A 1 80 ? -0.708 7.185 14.274 1.00 95.81 80 GLU A CA 1
ATOM 666 C C . GLU A 1 80 ? -0.887 6.339 15.543 1.00 95.81 80 GLU A C 1
ATOM 668 O O . GLU A 1 80 ? -0.540 5.152 15.564 1.00 95.81 80 GLU A O 1
ATOM 673 N N . ARG A 1 81 ? -1.501 6.900 16.595 1.00 95.56 81 ARG A N 1
ATOM 674 C CA . ARG A 1 81 ? -1.848 6.132 17.799 1.00 95.56 81 ARG A CA 1
ATOM 675 C C . ARG A 1 81 ? -2.877 5.042 17.489 1.00 95.56 81 ARG A C 1
ATOM 677 O O . ARG A 1 81 ? -2.664 3.894 17.875 1.00 95.56 81 ARG A O 1
ATOM 684 N N . ALA A 1 82 ? -3.943 5.378 16.766 1.00 97.06 82 ALA A N 1
ATOM 685 C CA . ALA A 1 82 ? -4.977 4.430 16.368 1.00 97.06 82 ALA A CA 1
ATOM 686 C C . ALA A 1 82 ? -4.413 3.294 15.503 1.00 97.06 82 ALA A C 1
ATOM 688 O O . ALA A 1 82 ? -4.648 2.125 15.804 1.00 97.06 82 ALA A O 1
ATOM 689 N N . LYS A 1 83 ? -3.577 3.612 14.505 1.00 97.62 83 LYS A N 1
ATOM 690 C CA . LYS A 1 83 ? -2.853 2.616 13.697 1.00 97.62 83 LYS A CA 1
ATOM 691 C C . LYS A 1 83 ? -2.073 1.631 14.551 1.00 97.62 83 LYS A C 1
ATOM 693 O O . LYS A 1 83 ? -2.156 0.424 14.326 1.00 97.62 83 LYS A O 1
ATOM 698 N N . LYS A 1 84 ? -1.328 2.129 15.541 1.00 97.50 84 LYS A N 1
ATOM 699 C CA . LYS A 1 84 ? -0.563 1.273 16.450 1.00 97.50 84 LYS A CA 1
ATOM 700 C C . LYS A 1 84 ? -1.480 0.344 17.250 1.00 97.50 84 LYS A C 1
ATOM 702 O O . LYS A 1 84 ? -1.202 -0.849 17.337 1.00 97.50 84 LYS A O 1
ATOM 707 N N . THR A 1 85 ? -2.584 0.862 17.784 1.00 97.06 85 THR A N 1
ATOM 708 C CA . THR A 1 85 ? -3.560 0.063 18.537 1.00 97.06 85 THR A CA 1
ATOM 709 C C . THR A 1 85 ? -4.223 -1.008 17.669 1.00 97.06 85 THR A C 1
ATOM 711 O O . THR A 1 85 ? -4.306 -2.165 18.082 1.00 97.06 85 THR A O 1
ATOM 714 N N . VAL A 1 86 ? -4.652 -0.664 16.453 1.00 96.69 86 VAL A N 1
ATOM 715 C CA . VAL A 1 86 ? -5.220 -1.636 15.506 1.00 96.69 86 VAL A CA 1
ATOM 716 C C . VAL A 1 86 ? -4.189 -2.695 15.132 1.00 96.69 86 VAL A C 1
ATOM 718 O O . VAL A 1 86 ? -4.504 -3.883 15.146 1.00 96.69 86 VAL A O 1
ATOM 721 N N . TYR A 1 87 ? -2.939 -2.302 14.884 1.00 95.25 87 TYR A N 1
ATOM 722 C CA . TYR A 1 87 ? -1.853 -3.241 14.610 1.00 95.25 87 TYR A CA 1
ATOM 723 C C . TYR A 1 87 ? -1.642 -4.241 15.759 1.00 95.25 87 TYR A C 1
ATOM 725 O O . TYR A 1 87 ? -1.559 -5.444 15.517 1.00 95.25 87 TYR A O 1
ATOM 733 N N . GLU A 1 88 ? -1.630 -3.781 17.013 1.00 96.69 88 GLU A N 1
ATOM 734 C CA . GLU A 1 88 ? -1.524 -4.658 18.188 1.00 96.69 88 GLU A CA 1
ATOM 735 C C . GLU A 1 88 ? -2.715 -5.627 18.295 1.00 96.69 88 GLU A C 1
ATOM 737 O O . GLU A 1 88 ? -2.521 -6.824 18.528 1.00 96.69 88 GLU A O 1
ATOM 742 N N . LYS A 1 89 ? -3.945 -5.156 18.047 1.00 94.94 89 LYS A N 1
ATOM 743 C CA . LYS A 1 89 ? -5.138 -6.020 18.005 1.00 94.94 89 LYS A CA 1
ATOM 744 C C . LYS A 1 89 ? -5.049 -7.068 16.899 1.00 94.94 89 LYS A C 1
ATOM 746 O O . LYS A 1 89 ? -5.391 -8.226 17.138 1.00 94.94 89 LYS A O 1
ATOM 751 N N . LEU A 1 90 ? -4.592 -6.683 15.708 1.00 92.25 90 LEU A N 1
ATOM 752 C CA . LEU A 1 90 ? -4.414 -7.594 14.578 1.00 92.25 90 LEU A CA 1
ATOM 753 C C . LEU A 1 90 ? -3.364 -8.663 14.885 1.00 92.25 90 LEU A C 1
ATOM 755 O O . LEU A 1 90 ? -3.616 -9.836 14.624 1.00 92.25 90 LEU A O 1
ATOM 759 N N . LEU A 1 91 ? -2.233 -8.298 15.499 1.00 92.75 91 LEU A N 1
ATOM 760 C CA . LEU A 1 91 ? -1.215 -9.267 15.920 1.00 92.75 91 LEU A CA 1
ATOM 761 C C . LEU A 1 91 ? -1.780 -10.324 16.877 1.00 92.75 91 LEU A C 1
ATOM 763 O O . LEU A 1 91 ? -1.446 -11.501 16.753 1.00 92.75 91 LEU A O 1
ATOM 767 N N . ILE A 1 92 ? -2.653 -9.922 17.805 1.00 94.81 92 ILE A N 1
ATOM 768 C CA . ILE A 1 92 ? -3.308 -10.846 18.739 1.00 94.81 92 ILE A CA 1
ATOM 769 C C . ILE A 1 92 ? -4.348 -11.712 18.015 1.00 94.81 92 ILE A C 1
ATOM 771 O O . ILE A 1 92 ? -4.337 -12.932 18.171 1.00 94.81 92 ILE A O 1
ATOM 775 N N . LYS A 1 93 ? -5.229 -11.111 17.199 1.00 90.25 93 LYS A N 1
ATOM 776 C CA . LYS A 1 93 ? -6.280 -11.825 16.443 1.00 90.25 93 LYS A CA 1
ATOM 777 C C . LYS A 1 93 ? -5.698 -12.856 15.468 1.00 90.25 93 LYS A C 1
ATOM 779 O O . LYS A 1 93 ? -6.312 -13.892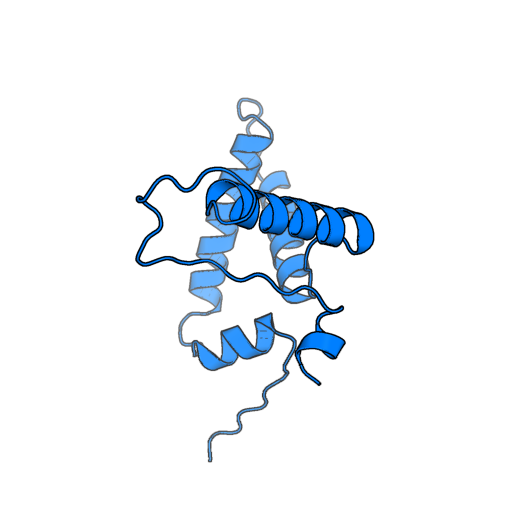 15.237 1.00 90.25 93 LYS A O 1
ATOM 784 N N . LEU A 1 94 ? -4.530 -12.568 14.896 1.00 90.69 94 LEU A N 1
ATOM 785 C CA . LEU A 1 94 ? -3.868 -13.401 13.890 1.00 90.69 94 LEU A CA 1
ATOM 786 C C . LEU A 1 94 ? -2.788 -14.318 14.487 1.00 90.69 94 LEU A C 1
ATOM 788 O O . LEU A 1 94 ? -2.050 -14.968 13.742 1.00 90.69 94 LEU A O 1
ATOM 792 N N . ALA A 1 95 ? -2.691 -14.406 15.817 1.00 93.62 95 ALA A N 1
ATOM 793 C CA . ALA A 1 95 ? -1.767 -15.315 16.478 1.00 93.62 95 ALA A CA 1
ATOM 794 C C . ALA A 1 95 ? -2.050 -16.771 16.064 1.00 93.62 95 ALA A C 1
ATOM 796 O O . ALA A 1 95 ? -3.157 -17.282 16.218 1.00 93.62 95 ALA A O 1
ATOM 797 N N . GLY A 1 96 ? -1.035 -17.445 15.519 1.00 91.44 96 GLY A N 1
ATOM 798 C CA . GLY A 1 96 ? -1.152 -18.821 15.025 1.00 91.44 96 GLY A CA 1
ATOM 799 C C . GLY A 1 96 ? -1.693 -18.956 13.597 1.00 91.44 96 GLY A C 1
ATOM 800 O O . GLY A 1 96 ? -1.724 -20.070 13.075 1.00 91.44 96 GLY A O 1
ATOM 801 N N . VAL A 1 97 ? -2.063 -17.857 12.930 1.00 90.38 97 VAL A N 1
ATOM 802 C CA . VAL A 1 97 ? -2.415 -17.875 11.503 1.00 90.38 97 VAL A CA 1
ATOM 803 C C . VAL A 1 97 ? -1.145 -17.996 10.660 1.00 90.38 97 VAL A C 1
ATOM 805 O O . VAL A 1 97 ? -0.137 -17.334 10.912 1.00 90.38 97 VAL A O 1
ATOM 808 N N . SER A 1 98 ? -1.181 -18.845 9.631 1.00 91.00 98 SER A N 1
ATOM 809 C CA . SER A 1 98 ? -0.043 -19.007 8.725 1.00 91.00 98 SER A CA 1
ATOM 810 C C . SER A 1 98 ? 0.124 -17.797 7.796 1.00 91.00 98 SER A C 1
ATOM 812 O O . SER A 1 98 ? -0.856 -17.214 7.327 1.00 91.00 98 SER A O 1
ATOM 814 N N . ILE A 1 99 ? 1.372 -17.468 7.447 1.00 87.44 99 ILE A N 1
ATOM 815 C CA . ILE A 1 99 ? 1.683 -16.391 6.491 1.00 87.44 99 ILE A CA 1
ATOM 816 C C . ILE A 1 99 ? 0.991 -16.632 5.138 1.00 87.44 99 ILE A C 1
ATOM 818 O O . ILE A 1 99 ? 0.500 -15.688 4.526 1.00 87.44 99 ILE A O 1
ATOM 822 N N . GLY A 1 100 ? 0.894 -17.888 4.685 1.00 86.56 100 GLY A N 1
ATOM 823 C CA . GLY A 1 100 ? 0.224 -18.236 3.427 1.00 86.56 100 GLY A CA 1
ATOM 824 C C . GLY A 1 100 ? -1.273 -17.914 3.436 1.00 86.56 100 GLY A C 1
ATOM 825 O O . GLY A 1 100 ? -1.783 -17.353 2.469 1.00 86.56 100 G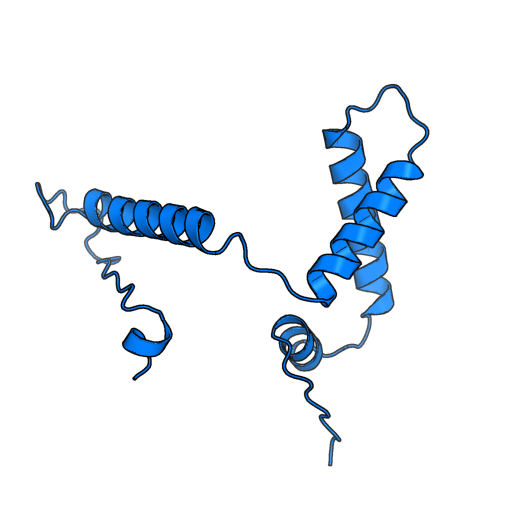LY A O 1
ATOM 826 N N . THR A 1 101 ? -1.961 -18.195 4.548 1.00 85.62 101 THR A N 1
ATOM 827 C CA . THR A 1 101 ? -3.375 -17.834 4.737 1.00 85.62 101 THR A CA 1
ATOM 828 C C . THR A 1 101 ? -3.568 -16.318 4.713 1.00 85.62 101 THR A C 1
ATOM 830 O O . THR A 1 101 ? -4.477 -15.833 4.042 1.00 85.62 101 THR A O 1
ATOM 833 N N . LEU A 1 102 ? -2.688 -15.565 5.388 1.00 84.19 102 LEU A N 1
ATOM 834 C CA . LEU A 1 102 ? -2.736 -14.099 5.396 1.00 84.19 102 LEU A CA 1
ATOM 835 C C . LEU A 1 102 ? -2.549 -13.523 3.992 1.00 84.19 102 LEU A C 1
ATOM 837 O O . LEU A 1 102 ? -3.359 -12.711 3.556 1.00 84.19 102 LEU A O 1
ATOM 841 N N . ILE A 1 103 ? -1.523 -13.970 3.263 1.00 85.00 103 ILE A N 1
ATOM 842 C CA . ILE A 1 103 ? -1.259 -13.510 1.892 1.00 85.00 103 ILE A CA 1
ATOM 843 C C . ILE A 1 103 ? -2.448 -13.825 0.976 1.00 85.00 103 ILE A C 1
ATOM 845 O O . ILE A 1 103 ? -2.848 -12.968 0.194 1.00 85.00 103 ILE A O 1
ATOM 849 N N . GLY A 1 104 ? -3.045 -15.017 1.095 1.00 84.19 104 GLY A N 1
ATOM 850 C CA . GLY A 1 104 ? -4.244 -15.381 0.337 1.00 84.19 104 GLY A CA 1
ATOM 851 C C . GLY A 1 104 ? -5.394 -14.401 0.574 1.00 84.19 104 GLY A C 1
ATOM 852 O O . GLY A 1 104 ? -5.913 -13.823 -0.381 1.00 84.19 104 GLY A O 1
ATOM 853 N N . ALA A 1 105 ? -5.721 -14.133 1.842 1.00 80.94 105 ALA A N 1
ATOM 854 C CA . ALA A 1 105 ? -6.753 -13.166 2.213 1.00 80.94 105 ALA A CA 1
ATOM 855 C C . ALA A 1 105 ? -6.445 -11.746 1.696 1.00 80.94 105 ALA A C 1
ATOM 857 O O . ALA A 1 105 ? -7.315 -11.105 1.109 1.00 80.94 105 ALA A O 1
ATOM 858 N N . PHE A 1 106 ? -5.198 -11.276 1.828 1.00 81.56 106 PHE A N 1
ATOM 859 C CA . PHE A 1 106 ? -4.765 -9.959 1.333 1.00 81.56 106 PHE A CA 1
ATOM 860 C C . PHE A 1 106 ? -4.830 -9.812 -0.191 1.00 81.56 106 PHE A C 1
ATOM 862 O O . PHE A 1 106 ? -4.962 -8.697 -0.694 1.00 81.56 106 PHE A O 1
ATOM 869 N N . LEU A 1 107 ? -4.720 -10.907 -0.938 1.00 83.06 107 LEU A N 1
ATOM 870 C CA . LEU A 1 107 ? -4.828 -10.898 -2.398 1.00 83.06 107 LEU A CA 1
ATOM 871 C C . LEU A 1 107 ? -6.254 -11.195 -2.887 1.00 83.06 107 LEU A C 1
ATOM 873 O O . LEU A 1 107 ? -6.471 -11.291 -4.092 1.00 83.06 107 LEU A O 1
ATOM 877 N N . GLY A 1 108 ? -7.222 -11.368 -1.977 1.00 72.31 108 GLY A N 1
ATOM 878 C CA . GLY A 1 108 ? -8.589 -11.771 -2.323 1.00 72.31 108 GLY A CA 1
ATOM 879 C C . GLY A 1 108 ? -8.685 -13.203 -2.862 1.00 72.31 108 GLY A C 1
ATOM 880 O O . GLY A 1 108 ? -9.692 -13.582 -3.458 1.00 72.31 108 GLY A O 1
ATOM 881 N N . ILE A 1 109 ? -7.643 -14.015 -2.665 1.00 71.62 109 ILE A N 1
ATOM 882 C CA . ILE A 1 109 ? -7.618 -15.424 -3.045 1.00 71.62 109 ILE A CA 1
ATOM 883 C C . ILE A 1 109 ? -8.122 -16.206 -1.832 1.00 71.62 109 ILE A C 1
ATOM 885 O O . ILE A 1 109 ? -7.373 -16.484 -0.896 1.00 71.62 109 ILE A O 1
ATOM 889 N N . GLY A 1 110 ? -9.412 -16.545 -1.829 1.00 54.72 110 GLY A N 1
ATOM 890 C CA . GLY A 1 110 ? -10.016 -17.400 -0.808 1.00 54.72 110 GLY A CA 1
ATOM 891 C C . GLY A 1 110 ? -9.446 -18.815 -0.877 1.00 54.72 110 GLY A C 1
ATOM 892 O O . GLY A 1 110 ? -10.040 -19.696 -1.493 1.00 54.72 110 GLY A O 1
ATOM 893 N N . VAL A 1 111 ? -8.274 -19.051 -0.285 1.00 47.09 111 VAL A N 1
ATOM 894 C CA . VAL A 1 111 ? -7.703 -20.396 -0.225 1.00 47.09 111 VAL A CA 1
ATOM 895 C C . VAL A 1 111 ? -8.326 -21.127 0.958 1.00 47.09 111 VAL A C 1
ATOM 897 O O . VAL A 1 111 ? -7.873 -21.015 2.096 1.00 47.09 111 VAL A O 1
ATOM 900 N N . ALA A 1 112 ? -9.357 -21.921 0.681 1.00 43.06 112 ALA A N 1
ATOM 901 C CA . ALA A 1 112 ? -9.690 -23.048 1.536 1.00 43.06 112 ALA A CA 1
ATOM 902 C C . ALA A 1 112 ? -8.545 -24.072 1.435 1.00 43.06 112 ALA A C 1
ATOM 904 O O . ALA A 1 112 ? -8.584 -24.981 0.609 1.00 43.06 112 ALA A O 1
ATOM 905 N N . VAL A 1 113 ? -7.491 -23.913 2.241 1.00 42.53 113 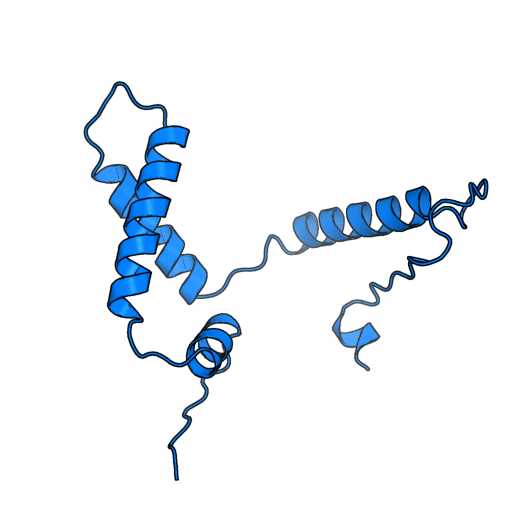VAL A N 1
ATOM 906 C CA . VAL A 1 113 ? -6.532 -25.003 2.452 1.00 42.53 113 VAL A CA 1
ATOM 907 C C . VAL A 1 113 ? -7.153 -25.930 3.488 1.00 42.53 113 VAL A C 1
ATOM 909 O O . VAL A 1 113 ? -6.926 -25.789 4.687 1.00 42.53 113 VAL A O 1
ATOM 912 N N . ALA A 1 114 ? -7.971 -26.874 3.028 1.00 37.25 114 ALA A N 1
ATOM 913 C CA . ALA A 1 114 ? -8.138 -28.109 3.775 1.00 37.25 114 ALA A CA 1
ATOM 914 C C . ALA A 1 114 ? -6.780 -28.819 3.727 1.00 37.25 114 ALA A C 1
ATOM 916 O O . ALA A 1 114 ? -6.360 -29.290 2.671 1.00 37.25 114 ALA A O 1
ATOM 917 N N . ALA A 1 115 ? -6.059 -28.810 4.846 1.00 36.62 115 ALA A N 1
ATOM 918 C CA . ALA A 1 115 ? -4.913 -29.683 5.016 1.00 36.62 115 ALA A CA 1
ATOM 919 C C . ALA A 1 115 ? -5.414 -31.132 4.911 1.00 36.62 115 ALA A C 1
ATOM 921 O O . ALA A 1 115 ? -6.264 -31.545 5.702 1.00 36.62 115 ALA A O 1
ATOM 922 N N . VAL A 1 116 ? -4.922 -31.862 3.910 1.00 34.84 116 VAL A N 1
ATOM 923 C CA . VAL A 1 116 ? -4.936 -33.330 3.877 1.00 34.84 116 VAL A CA 1
ATOM 924 C C . VAL A 1 116 ? -3.517 -33.793 4.138 1.00 34.84 116 VAL A C 1
ATOM 926 O O . VAL A 1 116 ? -2.603 -33.208 3.512 1.00 34.84 116 VAL A O 1
#

Sequence (116 aa):
ELVDKCGGHCHVIDNKHWKKRWWGYKSNRVQVNKLLDNIDQIEQENGGYSNELLRIVEEEIQEEMLKIEDDNLSPEEKHERAKKTVYEKLLIKLAGVSIGTLIGAFLGIGVAVAAV